Protein AF-N6VSN0-F1 (afdb_monomer_lite)

InterPro domains:
  IPR015972 Large ribosomal subunit protein eL19, domain 1 [G3DSA:1.10.1650.10] (1-37)
  IPR023638 Large ribosomal subunit protein eL19, conserved site [PS00526] (6-25)
  IPR035970 Large ribosomal subunit protein eL19 superfamily [SSF48140] (1-37)
  IPR057259 Ribosomal protein L19e, N-terminal domain [PF01280] (2-37)

Secondary structure (DSSP, 8-state):
---HHHHHHHHHHTT--GGG----GGGHHHHHH----

pLDDT: mean 85.6, std 9.43, range [55.03, 94.75]

Organism: NCBI:txid1069083

Sequence (37 aa):
MNLTVQRRLAAKILKCGLDRVWIDPEHIEDVKMAMTR

Foldseek 3Di:
DDLVVLLVVCCVVVVHDSVPDDDDPVCVVVSVPPPDD

Structure (mmCIF, N/CA/C/O backbone):
data_AF-N6VSN0-F1
#
_entry.id   AF-N6VSN0-F1
#
loop_
_atom_site.group_PDB
_atom_site.id
_atom_site.type_symbol
_atom_site.label_atom_id
_atom_site.label_alt_id
_atom_site.label_comp_id
_atom_site.label_asym_id
_atom_site.label_entity_id
_atom_site.label_seq_id
_atom_site.pdbx_PDB_ins_code
_atom_site.Cartn_x
_atom_site.Cartn_y
_atom_site.Cartn_z
_atom_site.occupancy
_atom_site.B_iso_or_equiv
_atom_site.auth_seq_id
_atom_site.auth_comp_id
_atom_site.auth_asym_id
_atom_site.auth_atom_id
_a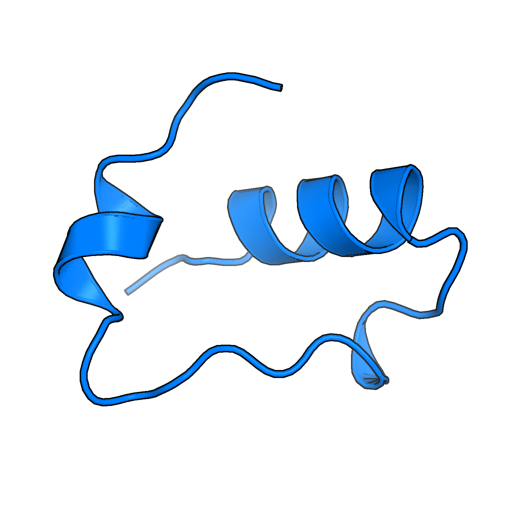tom_site.pdbx_PDB_model_num
ATOM 1 N N . MET A 1 1 ? 8.645 -10.685 2.148 1.00 55.03 1 MET A N 1
ATOM 2 C CA . MET A 1 1 ? 8.262 -9.283 1.857 1.00 55.03 1 MET A CA 1
ATOM 3 C C . MET A 1 1 ? 7.262 -8.827 2.908 1.00 55.03 1 MET A C 1
ATOM 5 O O . MET A 1 1 ? 6.199 -9.424 2.980 1.00 55.03 1 MET A O 1
ATOM 9 N N . ASN A 1 2 ? 7.585 -7.841 3.748 1.00 64.56 2 ASN A N 1
ATOM 10 C CA . ASN A 1 2 ? 6.659 -7.353 4.776 1.00 64.56 2 ASN A CA 1
ATOM 11 C C . ASN A 1 2 ? 6.398 -5.850 4.577 1.00 64.56 2 ASN A C 1
ATOM 13 O O . ASN A 1 2 ? 7.139 -5.024 5.092 1.00 64.56 2 ASN A O 1
ATOM 17 N N . LEU A 1 3 ? 5.356 -5.521 3.801 1.00 79.56 3 LEU A N 1
ATOM 18 C CA . LEU A 1 3 ? 4.872 -4.150 3.554 1.00 79.56 3 LEU A CA 1
ATOM 19 C C . LEU A 1 3 ? 3.761 -3.731 4.540 1.00 79.56 3 LEU A C 1
ATOM 21 O O . LEU A 1 3 ? 3.039 -2.756 4.326 1.00 79.56 3 LEU A O 1
ATOM 25 N N . THR A 1 4 ? 3.566 -4.500 5.616 1.00 84.44 4 THR A N 1
ATOM 26 C CA . THR A 1 4 ? 2.453 -4.313 6.563 1.00 84.44 4 THR A CA 1
ATOM 27 C C . THR A 1 4 ? 2.541 -2.960 7.269 1.00 84.44 4 THR A C 1
ATOM 29 O O . THR A 1 4 ? 1.522 -2.323 7.539 1.00 84.44 4 THR A O 1
ATOM 32 N N . VAL A 1 5 ? 3.763 -2.486 7.533 1.00 87.25 5 VAL A N 1
ATOM 33 C CA . VAL A 1 5 ? 4.010 -1.188 8.171 1.00 87.25 5 VAL A CA 1
ATOM 34 C C . VAL A 1 5 ? 3.638 -0.045 7.226 1.00 87.25 5 VAL A C 1
ATOM 36 O O . VAL A 1 5 ? 2.888 0.844 7.633 1.00 87.25 5 VAL A 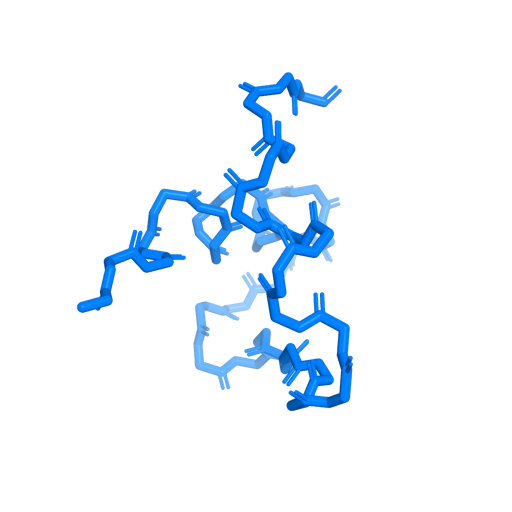O 1
ATOM 39 N N . GLN A 1 6 ? 4.068 -0.114 5.965 1.00 89.25 6 GLN A N 1
ATOM 40 C CA . GLN A 1 6 ? 3.753 0.860 4.920 1.00 89.25 6 GLN A CA 1
ATOM 41 C C . GLN A 1 6 ? 2.249 0.916 4.648 1.00 89.25 6 GLN A C 1
ATOM 43 O O . GLN A 1 6 ? 1.670 2.000 4.643 1.00 89.25 6 GLN A O 1
ATOM 48 N N . ARG A 1 7 ? 1.575 -0.240 4.539 1.00 89.44 7 ARG A N 1
ATOM 49 C CA . ARG A 1 7 ? 0.110 -0.292 4.381 1.00 89.44 7 ARG A CA 1
ATOM 50 C C . ARG A 1 7 ? -0.616 0.365 5.551 1.00 89.44 7 ARG A C 1
ATOM 52 O O . ARG A 1 7 ? -1.580 1.097 5.346 1.00 89.44 7 ARG A O 1
ATOM 59 N N . ARG A 1 8 ? -0.139 0.157 6.781 1.00 90.50 8 ARG A N 1
ATOM 60 C CA . ARG A 1 8 ? -0.717 0.783 7.980 1.00 90.50 8 ARG A CA 1
ATOM 61 C C . ARG A 1 8 ? -0.491 2.290 8.033 1.00 90.50 8 ARG A C 1
ATOM 63 O O . ARG A 1 8 ? -1.366 3.016 8.503 1.00 90.50 8 ARG A O 1
ATOM 70 N N . LEU A 1 9 ? 0.665 2.759 7.577 1.00 90.31 9 LEU A N 1
ATOM 71 C CA . LEU A 1 9 ? 0.970 4.182 7.450 1.00 90.31 9 LEU A CA 1
ATOM 72 C C . LEU A 1 9 ? 0.087 4.846 6.399 1.00 90.31 9 LEU A C 1
ATOM 74 O O . LEU A 1 9 ? -0.623 5.794 6.731 1.00 90.31 9 LEU A O 1
ATOM 78 N N . ALA A 1 10 ? 0.042 4.280 5.195 1.00 91.44 10 ALA A N 1
ATOM 79 C CA . ALA A 1 10 ? -0.795 4.753 4.101 1.00 91.44 10 ALA A CA 1
ATOM 80 C C . ALA A 1 10 ? -2.279 4.798 4.497 1.00 91.44 10 ALA A C 1
ATOM 82 O O . ALA A 1 10 ? -2.925 5.821 4.298 1.00 91.44 10 ALA A O 1
ATOM 83 N N . ALA A 1 11 ? -2.801 3.762 5.162 1.00 94.31 11 ALA A N 1
ATOM 84 C CA . ALA A 1 11 ? -4.183 3.743 5.649 1.00 94.31 11 ALA A CA 1
ATOM 85 C C . ALA A 1 11 ? -4.489 4.893 6.628 1.00 94.31 11 ALA A C 1
ATOM 87 O O . ALA A 1 11 ? -5.546 5.518 6.546 1.00 94.31 11 ALA A O 1
ATOM 88 N N . LYS A 1 12 ? -3.556 5.217 7.537 1.00 92.62 12 LYS A N 1
ATOM 89 C CA . LYS A 1 12 ? -3.710 6.342 8.478 1.00 92.62 12 LYS A CA 1
ATOM 90 C C . LYS A 1 12 ? -3.650 7.700 7.779 1.00 92.62 12 LYS A C 1
ATOM 92 O O . LYS A 1 12 ? -4.393 8.596 8.167 1.00 92.62 12 LYS A O 1
ATOM 97 N N . ILE A 1 13 ? -2.767 7.854 6.793 1.00 91.88 13 ILE A N 1
ATOM 98 C CA . ILE A 1 13 ? -2.587 9.103 6.037 1.00 91.88 13 ILE A CA 1
ATOM 99 C C . ILE A 1 13 ? -3.807 9.360 5.145 1.00 91.88 13 ILE A C 1
ATOM 101 O O . ILE A 1 13 ? -4.390 10.439 5.183 1.00 91.88 13 ILE A O 1
ATOM 105 N N . LEU A 1 14 ? -4.246 8.335 4.416 1.00 92.75 14 LEU A N 1
ATOM 106 C CA . LEU A 1 14 ? -5.378 8.384 3.489 1.00 92.75 14 LEU A CA 1
ATOM 107 C C . LEU A 1 14 ? -6.742 8.263 4.188 1.00 92.75 14 LEU A C 1
ATOM 109 O O . LEU A 1 14 ? -7.776 8.360 3.532 1.00 92.75 14 LEU A O 1
ATOM 113 N N . LYS A 1 15 ? -6.756 8.042 5.512 1.00 93.44 15 LYS A N 1
ATOM 114 C CA . LYS A 1 15 ? -7.962 7.831 6.333 1.00 93.44 15 LYS A CA 1
ATOM 115 C C . LYS A 1 15 ? -8.887 6.747 5.757 1.00 93.44 15 LYS A C 1
ATO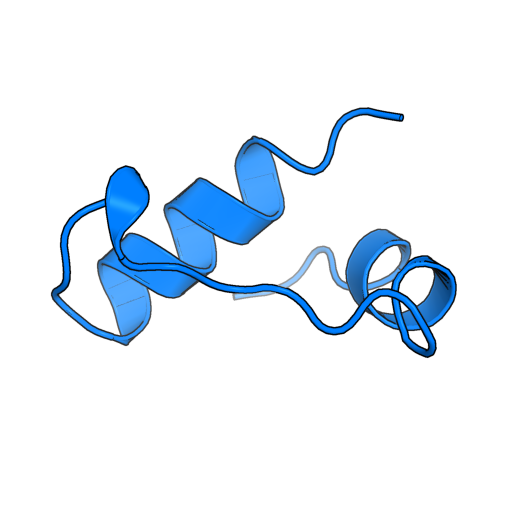M 117 O O . LYS A 1 15 ? -10.110 6.876 5.783 1.00 93.44 15 LYS A O 1
ATOM 122 N N . CYS A 1 16 ? -8.299 5.669 5.241 1.00 94.75 16 CYS A N 1
ATOM 123 C CA . CYS A 1 16 ? -9.012 4.549 4.633 1.00 94.75 16 CYS A CA 1
ATOM 124 C C . CYS A 1 16 ? -8.712 3.226 5.360 1.00 94.75 16 CYS A C 1
ATOM 126 O O . CYS A 1 16 ? -7.844 3.146 6.229 1.00 94.75 16 CYS A O 1
ATOM 128 N N . GLY A 1 17 ? -9.471 2.175 5.038 1.00 92.62 17 GLY A N 1
ATOM 129 C CA . GLY A 1 17 ? -9.220 0.835 5.583 1.00 92.62 17 GLY A CA 1
ATOM 130 C C . GLY A 1 17 ? -7.954 0.207 4.992 1.00 92.62 17 GLY A C 1
ATOM 131 O O . GLY A 1 17 ? -7.627 0.465 3.836 1.00 92.62 17 GLY A O 1
ATOM 132 N N . LEU A 1 18 ? -7.277 -0.662 5.751 1.00 90.38 18 LEU A N 1
ATOM 133 C CA . LEU A 1 18 ? -6.072 -1.385 5.300 1.00 90.38 18 LEU A CA 1
ATOM 134 C C . LEU A 1 18 ? -6.298 -2.184 4.009 1.00 90.38 18 LEU A C 1
ATOM 136 O O . LEU A 1 18 ? -5.398 -2.279 3.172 1.00 90.38 18 LEU A O 1
ATOM 140 N N . ASP A 1 19 ? -7.503 -2.724 3.838 1.00 91.06 19 ASP A N 1
ATOM 141 C CA . ASP A 1 19 ? -7.896 -3.506 2.662 1.00 91.06 19 ASP A CA 1
ATOM 142 C C . ASP A 1 19 ? -8.065 -2.636 1.409 1.00 91.06 19 ASP A C 1
ATOM 144 O O . ASP A 1 19 ? -7.981 -3.134 0.293 1.00 91.06 19 ASP A O 1
ATOM 148 N N . ARG A 1 20 ? -8.249 -1.320 1.587 1.00 91.19 20 ARG A N 1
ATOM 149 C CA . ARG A 1 20 ? -8.381 -0.338 0.500 1.00 91.19 20 ARG A CA 1
ATOM 150 C C . ARG A 1 20 ? -7.053 0.287 0.079 1.00 91.19 20 ARG A C 1
ATOM 152 O O . ARG A 1 20 ? -7.025 1.053 -0.878 1.00 91.19 20 ARG A O 1
ATOM 159 N N . VAL A 1 21 ? -5.960 -0.017 0.778 1.00 90.81 21 VAL A N 1
ATOM 160 C CA . VAL A 1 21 ? -4.622 0.435 0.386 1.00 90.81 21 VAL A CA 1
ATOM 161 C C . VAL A 1 21 ? -4.081 -0.506 -0.682 1.00 90.81 21 VAL A C 1
ATOM 163 O O . VAL A 1 21 ? -3.763 -1.663 -0.403 1.00 90.81 21 VAL A O 1
ATOM 166 N N . TRP A 1 22 ? -3.960 0.006 -1.899 1.00 91.50 22 TRP A N 1
ATOM 167 C CA . TRP A 1 22 ? -3.297 -0.677 -3.001 1.00 91.50 22 TRP A CA 1
ATOM 168 C C . TRP A 1 22 ? -1.875 -0.132 -3.158 1.00 91.50 22 TRP A C 1
ATOM 170 O O . TRP A 1 22 ? -1.654 1.070 -3.028 1.00 91.50 22 TRP A O 1
ATOM 180 N N . ILE A 1 23 ? -0.913 -1.029 -3.367 1.00 88.06 23 ILE A N 1
ATOM 181 C CA . ILE A 1 23 ? 0.489 -0.691 -3.622 1.00 88.06 23 ILE A CA 1
ATOM 182 C C . ILE A 1 23 ? 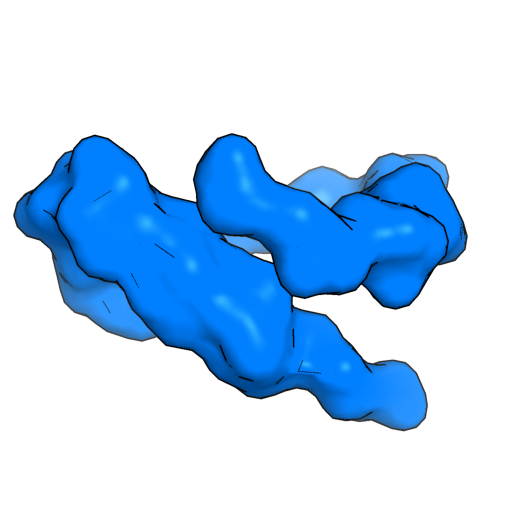0.799 -1.200 -5.017 1.00 88.06 23 ILE A C 1
ATOM 184 O O . ILE A 1 23 ? 0.523 -2.365 -5.308 1.00 88.06 23 ILE A O 1
ATOM 188 N N . ASP A 1 24 ? 1.370 -0.329 -5.838 1.00 90.62 24 ASP A N 1
ATOM 189 C CA . ASP A 1 24 ? 1.769 -0.676 -7.190 1.00 90.62 24 ASP A CA 1
ATOM 190 C C . ASP A 1 24 ? 2.880 -1.743 -7.169 1.00 90.62 24 ASP A C 1
ATOM 192 O O . ASP A 1 24 ? 3.916 -1.521 -6.527 1.00 90.62 24 ASP A O 1
ATOM 196 N N . PRO A 1 25 ? 2.682 -2.909 -7.816 1.00 87.75 25 PRO A N 1
ATOM 197 C CA . PRO A 1 25 ? 3.684 -3.964 -7.867 1.00 87.75 25 PRO A CA 1
ATOM 198 C C . PRO A 1 25 ? 4.988 -3.549 -8.561 1.00 87.75 25 PRO A C 1
ATOM 200 O O . PRO A 1 25 ? 6.037 -4.082 -8.199 1.00 87.75 25 PRO A O 1
ATOM 203 N N . GLU A 1 26 ? 4.952 -2.596 -9.497 1.00 91.00 26 GLU A N 1
ATOM 204 C CA . GLU A 1 26 ? 6.147 -2.116 -10.206 1.00 91.00 26 GLU A CA 1
ATOM 205 C C . GLU A 1 26 ? 7.043 -1.245 -9.309 1.00 91.00 26 GLU A C 1
ATOM 207 O O . GLU A 1 26 ? 8.254 -1.182 -9.510 1.00 91.00 26 GLU A O 1
ATOM 212 N N . HIS A 1 27 ? 6.473 -0.662 -8.248 1.00 88.06 27 HIS A N 1
ATOM 213 C CA . HIS A 1 27 ? 7.157 0.238 -7.311 1.00 88.06 27 HIS A CA 1
ATOM 214 C C . HIS A 1 27 ? 7.349 -0.359 -5.906 1.00 88.06 27 HIS A C 1
ATOM 216 O O . HIS A 1 27 ? 7.578 0.359 -4.929 1.00 88.06 27 HIS A O 1
ATOM 222 N N . ILE A 1 28 ? 7.274 -1.686 -5.760 1.00 86.94 28 ILE A N 1
ATOM 223 C CA . ILE A 1 28 ? 7.412 -2.352 -4.452 1.00 86.94 28 ILE A CA 1
ATOM 224 C C . ILE A 1 28 ? 8.764 -2.065 -3.785 1.00 86.94 28 ILE A C 1
ATOM 226 O O .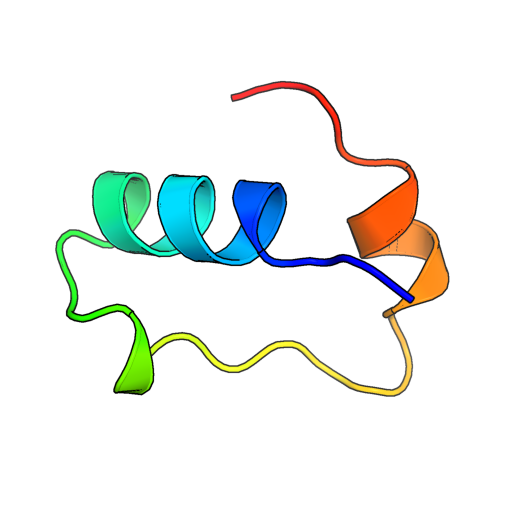 ILE A 1 28 ? 8.808 -1.913 -2.563 1.00 86.94 28 ILE A O 1
ATOM 230 N N . GLU A 1 29 ? 9.860 -2.007 -4.543 1.00 86.94 29 GLU A N 1
ATOM 231 C CA . GLU A 1 29 ? 11.192 -1.754 -3.973 1.00 86.94 29 GLU A CA 1
ATOM 232 C C . GLU A 1 29 ? 11.323 -0.325 -3.429 1.00 86.94 29 GLU A C 1
ATOM 234 O O . GLU A 1 29 ? 11.840 -0.136 -2.326 1.00 86.94 29 GLU A O 1
ATOM 239 N N . ASP A 1 30 ? 10.743 0.660 -4.116 1.00 86.75 30 ASP A N 1
ATOM 240 C CA . ASP A 1 30 ? 10.702 2.051 -3.651 1.00 86.75 30 ASP A CA 1
ATOM 241 C C . ASP A 1 30 ? 9.891 2.169 -2.354 1.00 86.75 30 ASP A C 1
ATOM 243 O O . ASP A 1 30 ? 10.317 2.780 -1.369 1.00 86.75 30 ASP A O 1
ATOM 247 N N . VAL A 1 31 ? 8.732 1.503 -2.306 1.00 85.25 31 VAL A N 1
ATOM 248 C CA . VAL A 1 31 ? 7.855 1.498 -1.128 1.00 85.25 31 VAL A CA 1
ATOM 249 C C . VAL A 1 31 ? 8.496 0.755 0.049 1.00 85.25 31 VAL A C 1
ATOM 251 O O . VAL A 1 31 ? 8.270 1.119 1.203 1.00 85.25 31 VAL A O 1
ATOM 254 N N . LYS A 1 32 ? 9.343 -0.252 -0.191 1.00 82.94 32 LYS A N 1
ATOM 255 C CA . LYS A 1 32 ? 10.114 -0.896 0.886 1.00 82.94 32 LYS A CA 1
ATOM 256 C C . LYS A 1 32 ? 11.117 0.056 1.529 1.00 82.94 32 LYS A C 1
ATOM 258 O O . LYS A 1 32 ? 11.282 -0.003 2.746 1.00 82.94 32 LYS A O 1
ATOM 263 N N . MET A 1 33 ? 11.765 0.906 0.733 1.00 84.06 33 MET A N 1
ATOM 264 C CA . MET A 1 33 ? 12.746 1.882 1.219 1.00 84.06 33 MET A CA 1
ATOM 265 C C . MET A 1 33 ? 12.092 3.037 1.993 1.00 84.06 33 MET A C 1
ATOM 267 O O . MET A 1 33 ? 12.741 3.679 2.820 1.00 84.06 33 MET A O 1
ATOM 271 N N . ALA A 1 34 ? 10.795 3.280 1.784 1.00 77.50 34 ALA A N 1
ATOM 272 C CA . ALA A 1 34 ? 10.038 4.282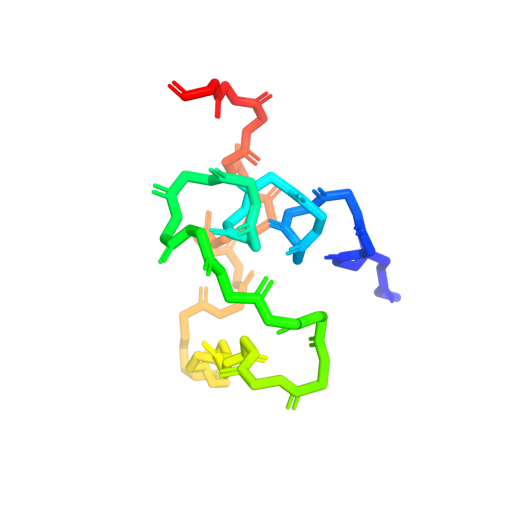 2.521 1.00 77.50 34 ALA A CA 1
ATOM 273 C C . ALA A 1 34 ? 9.807 3.857 3.988 1.00 77.50 34 ALA A C 1
ATOM 275 O O . ALA A 1 34 ? 8.935 3.040 4.296 1.00 77.50 34 ALA A O 1
ATOM 276 N N . MET A 1 35 ? 10.587 4.439 4.908 1.00 68.19 35 MET A N 1
ATOM 277 C CA . MET A 1 35 ? 10.459 4.218 6.360 1.00 68.19 35 MET A CA 1
ATOM 278 C C . MET A 1 35 ? 9.856 5.406 7.129 1.00 68.19 35 MET A C 1
ATOM 280 O O . MET A 1 35 ? 9.479 5.256 8.293 1.00 68.19 35 MET A O 1
ATOM 284 N N . THR A 1 36 ? 9.773 6.584 6.513 1.00 72.94 36 THR A N 1
ATOM 285 C CA . THR A 1 36 ? 9.279 7.822 7.137 1.00 72.94 36 THR A CA 1
ATOM 286 C C . THR A 1 36 ? 7.790 8.060 6.875 1.00 72.94 36 THR A C 1
ATOM 288 O O . THR A 1 36 ? 7.194 7.430 6.002 1.00 72.94 36 THR A O 1
ATOM 291 N N . ARG A 1 37 ? 7.185 8.930 7.694 1.00 61.25 37 ARG A N 1
ATOM 292 C CA . ARG A 1 37 ? 5.747 9.230 7.701 1.00 61.25 37 ARG A CA 1
ATOM 293 C C . ARG A 1 37 ? 5.331 10.243 6.650 1.00 61.25 37 ARG A C 1
ATOM 295 O O . ARG A 1 37 ? 6.112 11.195 6.452 1.00 61.25 37 ARG A O 1
#

Radius of gyration: 9.37 Å; chains: 1; bounding box: 22×18×19 Å